Protein AF-A0A2D9C458-F1 (afdb_monomer)

Secondary structure (DSSP, 8-state):
--HHHHHHHHHHHHHHHHHHHHHTS-HHHHTT--GGGS--S--EEEETTEEEE-TTSHHHHHHHHHHHHHTT--STT--HHHHHHHHHTT---

Structure (mmCIF, N/CA/C/O backbone):
data_AF-A0A2D9C458-F1
#
_entry.id   AF-A0A2D9C458-F1
#
loop_
_atom_site.group_PDB
_atom_site.id
_atom_site.type_symbol
_atom_site.label_atom_id
_atom_site.label_alt_id
_atom_site.label_comp_id
_atom_site.label_asym_id
_atom_site.label_entity_id
_atom_site.label_seq_id
_atom_site.pdbx_PDB_ins_code
_atom_site.Cartn_x
_atom_site.Cartn_y
_atom_site.Cartn_z
_atom_site.occupancy
_atom_site.B_iso_or_equiv
_atom_site.auth_seq_id
_atom_site.auth_comp_id
_atom_site.auth_asym_id
_atom_site.auth_atom_id
_atom_site.pdbx_PDB_model_num
ATOM 1 N N . MET A 1 1 ? -10.135 12.683 10.456 1.00 78.94 1 MET A N 1
ATOM 2 C CA . MET A 1 1 ? -8.745 12.269 10.779 1.00 78.94 1 MET A CA 1
ATOM 3 C C . MET A 1 1 ? -7.896 13.522 10.788 1.00 78.94 1 MET A C 1
ATOM 5 O O . MET A 1 1 ? -8.102 14.351 9.909 1.00 78.94 1 MET A O 1
ATOM 9 N N . ASN A 1 2 ? -6.988 13.678 11.751 1.00 93.12 2 ASN A N 1
ATOM 10 C CA . ASN A 1 2 ? -6.152 14.876 11.828 1.00 93.12 2 ASN A CA 1
ATOM 11 C C . ASN A 1 2 ? -5.137 14.948 10.665 1.00 93.12 2 ASN A C 1
ATOM 13 O O . ASN A 1 2 ? -4.846 13.949 9.993 1.00 93.12 2 ASN A O 1
ATOM 17 N N . ARG A 1 3 ? -4.592 16.148 10.423 1.00 94.88 3 ARG A N 1
ATOM 18 C CA . ARG A 1 3 ? -3.670 16.417 9.305 1.00 94.88 3 ARG A CA 1
ATOM 19 C C . ARG A 1 3 ? -2.411 15.545 9.358 1.00 94.88 3 ARG A C 1
ATOM 21 O O . ARG A 1 3 ? -1.969 15.068 8.316 1.00 94.88 3 ARG A O 1
ATOM 28 N N . ARG A 1 4 ? -1.853 15.318 10.554 1.00 96.12 4 ARG A N 1
ATOM 29 C CA . ARG A 1 4 ? -0.628 14.521 10.759 1.00 96.12 4 ARG A CA 1
ATOM 30 C C . ARG A 1 4 ? -0.839 13.064 10.343 1.00 96.12 4 ARG A C 1
ATOM 32 O O . ARG A 1 4 ? -0.095 12.549 9.514 1.00 96.12 4 ARG A O 1
ATOM 39 N N . LEU A 1 5 ? -1.905 12.437 10.831 1.00 96.38 5 LEU A N 1
ATOM 40 C CA . LEU A 1 5 ? -2.262 11.064 10.490 1.00 96.38 5 LEU A CA 1
ATOM 41 C C . LEU A 1 5 ? -2.579 10.921 9.000 1.00 96.38 5 LEU A C 1
ATOM 43 O O . LEU A 1 5 ? -2.134 9.973 8.364 1.00 96.38 5 LEU A O 1
ATOM 47 N N . SER A 1 6 ? -3.286 11.888 8.406 1.00 96.19 6 SER A N 1
ATOM 48 C CA . SER A 1 6 ? -3.557 11.838 6.967 1.00 96.19 6 SER A CA 1
ATOM 49 C C . SER A 1 6 ? -2.284 11.902 6.119 1.00 96.19 6 SER A C 1
ATOM 51 O O . SER A 1 6 ? -2.256 11.273 5.063 1.00 96.19 6 SER A O 1
ATOM 53 N N . LYS A 1 7 ? -1.256 12.652 6.543 1.00 97.06 7 LYS A N 1
ATOM 54 C CA . LYS A 1 7 ? 0.048 12.670 5.863 1.00 97.06 7 LYS A CA 1
ATOM 55 C C . LYS A 1 7 ? 0.744 11.313 5.976 1.00 97.06 7 LYS A C 1
ATOM 57 O O . LYS A 1 7 ? 1.137 10.770 4.952 1.00 97.06 7 LYS A O 1
ATOM 62 N N . ARG A 1 8 ? 0.802 10.729 7.179 1.00 97.88 8 ARG A N 1
ATOM 63 C CA . ARG A 1 8 ? 1.392 9.393 7.389 1.00 97.88 8 ARG A CA 1
ATOM 64 C C . ARG A 1 8 ? 0.705 8.321 6.537 1.00 97.88 8 ARG A C 1
ATOM 66 O O . ARG A 1 8 ? 1.374 7.520 5.904 1.00 97.88 8 ARG A O 1
ATOM 73 N N . ILE A 1 9 ? -0.625 8.360 6.449 1.00 98.06 9 ILE A N 1
ATOM 74 C CA . ILE A 1 9 ? -1.399 7.442 5.600 1.00 98.06 9 ILE A CA 1
ATOM 75 C C . ILE A 1 9 ? -1.086 7.632 4.117 1.00 98.06 9 ILE A C 1
ATOM 77 O O . ILE A 1 9 ? -1.018 6.653 3.385 1.00 98.06 9 ILE A O 1
ATOM 81 N N . ASN A 1 10 ? -0.910 8.874 3.655 1.00 96.56 10 ASN A N 1
ATOM 82 C CA . ASN A 1 10 ? -0.503 9.104 2.270 1.00 96.56 10 ASN A CA 1
ATOM 83 C C . ASN A 1 10 ? 0.883 8.494 1.999 1.00 96.56 10 ASN A C 1
ATOM 85 O O . ASN A 1 10 ? 1.074 7.916 0.937 1.00 96.56 10 ASN A O 1
ATOM 89 N N . ASN A 1 11 ? 1.825 8.594 2.938 1.00 97.25 11 ASN A N 1
ATOM 90 C CA . ASN A 1 11 ? 3.154 8.002 2.767 1.00 97.25 11 ASN A CA 1
ATOM 91 C C . ASN A 1 11 ? 3.064 6.474 2.688 1.00 97.25 11 ASN A C 1
ATOM 93 O O . ASN A 1 11 ? 3.451 5.912 1.669 1.00 97.25 11 ASN A O 1
ATOM 97 N N . LYS A 1 12 ? 2.395 5.828 3.654 1.00 98.00 12 LYS A N 1
ATOM 98 C CA . LYS A 1 12 ? 2.189 4.370 3.645 1.00 98.00 12 LYS A CA 1
ATOM 99 C C . LYS A 1 12 ? 1.450 3.880 2.392 1.00 98.00 12 LYS A C 1
ATOM 101 O O . LYS A 1 12 ? 1.798 2.856 1.821 1.00 98.00 12 LYS A O 1
ATOM 106 N N . ALA A 1 13 ? 0.450 4.622 1.910 1.00 96.75 13 ALA A N 1
ATOM 107 C CA . ALA A 1 13 ? -0.234 4.289 0.657 1.00 96.75 13 ALA A CA 1
ATOM 108 C C . ALA A 1 13 ? 0.689 4.391 -0.568 1.00 96.75 13 ALA A C 1
ATOM 110 O O . ALA A 1 13 ? 0.510 3.653 -1.531 1.00 96.75 13 ALA A O 1
ATOM 111 N N . SER A 1 14 ? 1.644 5.325 -0.552 1.00 96.75 14 SER A N 1
ATOM 112 C CA . SER A 1 14 ? 2.652 5.447 -1.603 1.00 96.75 14 SER A CA 1
ATOM 113 C C . SER A 1 14 ? 3.667 4.310 -1.543 1.00 96.75 14 SER A C 1
ATOM 115 O O . SER A 1 14 ? 4.051 3.823 -2.597 1.00 96.75 14 SER A O 1
ATOM 117 N N . GLU A 1 15 ? 4.079 3.895 -0.343 1.00 97.19 15 GLU A N 1
ATOM 118 C CA . GLU A 1 15 ? 4.968 2.746 -0.123 1.00 97.19 15 GLU A CA 1
ATOM 119 C C . GLU A 1 15 ? 4.342 1.4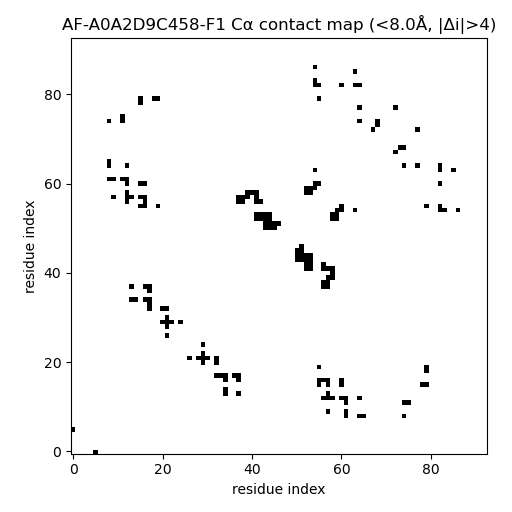66 -0.687 1.00 97.19 15 GLU A C 1
ATOM 121 O O . GLU A 1 15 ? 4.939 0.834 -1.550 1.00 97.19 15 GLU A O 1
ATOM 126 N N . ILE A 1 16 ? 3.093 1.166 -0.312 1.00 97.12 16 ILE A N 1
ATOM 127 C CA . ILE A 1 16 ? 2.355 -0.001 -0.823 1.00 97.12 16 ILE A CA 1
ATOM 128 C C . ILE A 1 16 ? 2.210 0.029 -2.349 1.00 97.12 16 ILE A C 1
ATOM 130 O O . ILE A 1 16 ? 2.333 -1.001 -3.002 1.00 97.12 16 ILE A O 1
ATOM 134 N N . ALA A 1 17 ? 1.936 1.195 -2.937 1.00 95.62 17 ALA A N 1
ATOM 135 C CA . ALA A 1 17 ? 1.792 1.299 -4.387 1.00 95.62 17 ALA A CA 1
ATOM 136 C C . ALA A 1 17 ? 3.125 1.073 -5.125 1.00 95.62 17 ALA A C 1
ATOM 138 O O . ALA A 1 17 ? 3.129 0.481 -6.201 1.00 95.62 17 ALA A O 1
ATOM 139 N N . VAL A 1 18 ? 4.245 1.525 -4.546 1.00 96.31 18 VAL A N 1
ATOM 140 C CA . VAL A 1 18 ? 5.597 1.244 -5.059 1.00 96.31 18 VAL A CA 1
ATOM 141 C C . VAL A 1 18 ? 5.911 -0.240 -4.958 1.00 96.31 18 VAL A C 1
ATOM 143 O O . VAL A 1 18 ? 6.329 -0.825 -5.949 1.00 96.31 18 VAL A O 1
ATOM 146 N N . GLU A 1 19 ? 5.676 -0.848 -3.798 1.00 95.81 19 GLU A N 1
ATOM 147 C CA . GLU 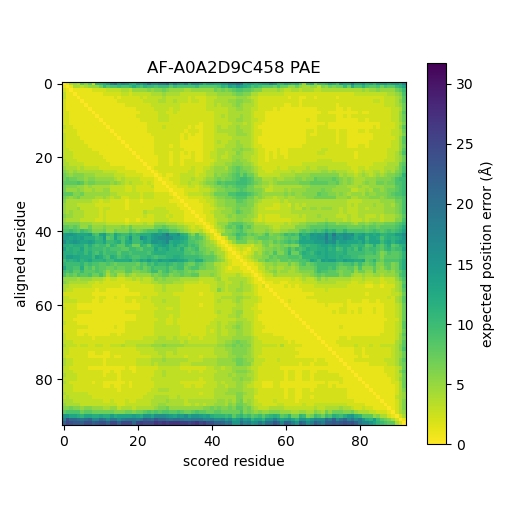A 1 19 ? 5.884 -2.281 -3.571 1.00 95.81 19 GLU A CA 1
ATOM 148 C C . GLU A 1 19 ? 5.079 -3.124 -4.571 1.00 95.81 19 GLU A C 1
ATOM 150 O O . GLU A 1 19 ? 5.616 -4.024 -5.214 1.00 95.81 19 GLU A O 1
ATOM 155 N N . TRP A 1 20 ? 3.819 -2.752 -4.806 1.00 95.25 20 TRP A N 1
ATOM 156 C CA . TRP A 1 20 ? 2.981 -3.418 -5.794 1.00 95.25 20 TRP A CA 1
ATOM 157 C C . TRP A 1 20 ? 3.512 -3.263 -7.222 1.00 95.25 20 TRP A C 1
ATOM 159 O O . TRP A 1 20 ? 3.576 -4.251 -7.950 1.00 95.25 20 TRP A O 1
ATOM 169 N N . LEU A 1 21 ? 3.936 -2.061 -7.629 1.00 94.19 21 LEU A N 1
ATOM 170 C CA . LEU A 1 21 ? 4.521 -1.859 -8.957 1.00 94.19 21 LEU A CA 1
ATOM 171 C C . LEU A 1 21 ? 5.802 -2.683 -9.139 1.00 94.19 21 LEU A C 1
ATOM 173 O O . LEU A 1 21 ? 5.952 -3.336 -10.167 1.00 94.19 21 LEU A O 1
ATOM 177 N N . LYS A 1 22 ? 6.674 -2.714 -8.124 1.00 95.75 22 LYS A N 1
ATOM 178 C CA . LYS A 1 22 ? 7.882 -3.550 -8.121 1.00 95.75 22 LYS A CA 1
ATOM 179 C C . LYS A 1 22 ? 7.555 -5.033 -8.299 1.00 95.75 22 LYS A C 1
ATOM 181 O O . LYS A 1 22 ? 8.246 -5.707 -9.045 1.00 95.75 22 LYS A O 1
ATOM 186 N N . SER A 1 23 ? 6.475 -5.527 -7.686 1.00 94.44 23 SER A N 1
ATOM 187 C CA . SER A 1 23 ? 6.060 -6.935 -7.812 1.00 94.44 23 SER A CA 1
ATOM 188 C C . SER A 1 23 ? 5.571 -7.343 -9.211 1.00 94.44 23 SER A C 1
ATOM 190 O O . SER A 1 23 ? 5.443 -8.532 -9.486 1.00 94.44 23 SER A O 1
ATOM 192 N N . MET A 1 24 ? 5.268 -6.377 -10.087 1.00 92.75 24 MET A N 1
ATOM 193 C CA . MET A 1 24 ? 4.747 -6.624 -11.439 1.00 92.75 24 MET A CA 1
ATOM 194 C C . MET A 1 24 ? 5.816 -6.550 -12.534 1.00 92.75 24 MET A C 1
ATOM 196 O O . MET A 1 24 ? 5.500 -6.797 -13.696 1.00 92.75 24 MET A O 1
ATOM 200 N N . ILE A 1 25 ? 7.050 -6.182 -12.189 1.00 94.19 25 ILE A N 1
ATOM 201 C CA . ILE A 1 25 ? 8.143 -5.991 -13.146 1.00 94.19 25 ILE A CA 1
ATOM 202 C C . ILE A 1 25 ? 9.354 -6.851 -12.765 1.00 94.19 25 ILE A C 1
ATOM 204 O O . ILE A 1 25 ? 9.446 -7.302 -11.621 1.00 94.19 25 ILE A O 1
ATOM 208 N N . PRO A 1 26 ? 10.289 -7.102 -13.697 1.00 95.62 26 PRO A N 1
ATOM 209 C CA . PRO A 1 26 ? 11.512 -7.836 -13.393 1.00 95.62 26 PRO A CA 1
ATOM 210 C C . PRO A 1 26 ? 12.341 -7.157 -12.296 1.00 95.62 26 PRO A C 1
ATOM 212 O O . PRO A 1 26 ? 12.390 -5.930 -12.202 1.00 95.62 26 PRO A O 1
ATOM 215 N N . GLU A 1 27 ? 13.061 -7.956 -11.509 1.00 91.12 27 GLU A N 1
ATOM 216 C CA . GLU A 1 27 ? 13.892 -7.465 -10.399 1.00 91.12 27 GLU A CA 1
ATOM 217 C C . GLU A 1 27 ? 14.951 -6.450 -10.862 1.00 91.12 27 GLU A C 1
ATOM 219 O O . GLU A 1 27 ? 15.180 -5.447 -10.190 1.00 91.12 27 GLU A O 1
ATOM 224 N N . SER A 1 28 ? 15.493 -6.626 -12.074 1.00 92.44 28 SER A N 1
ATOM 225 C CA . SER A 1 28 ? 16.432 -5.687 -12.706 1.00 92.44 28 SER A CA 1
ATOM 226 C C . SER A 1 28 ? 15.872 -4.273 -12.892 1.00 92.44 28 SER A C 1
ATOM 228 O O . SER A 1 28 ? 16.635 -3.313 -12.962 1.00 92.44 28 SER A O 1
ATOM 230 N N . GLU A 1 29 ? 14.550 -4.130 -12.991 1.00 92.19 29 GLU A N 1
ATOM 231 C CA . GLU A 1 29 ? 13.867 -2.841 -13.134 1.00 92.19 29 GLU A CA 1
ATOM 232 C C . GLU A 1 29 ? 13.266 -2.355 -11.807 1.00 92.19 29 GLU A C 1
ATOM 234 O O . GLU A 1 29 ? 13.108 -1.146 -11.604 1.00 92.19 29 GLU A O 1
ATOM 239 N N . ALA A 1 30 ? 12.972 -3.272 -10.878 1.00 93.19 30 ALA A N 1
ATOM 240 C CA . ALA A 1 30 ? 12.337 -2.990 -9.591 1.00 93.19 30 ALA A CA 1
ATOM 241 C C . ALA A 1 30 ? 13.090 -1.944 -8.759 1.00 93.19 30 ALA A C 1
ATOM 243 O O . ALA A 1 30 ? 12.463 -1.097 -8.114 1.00 93.19 30 ALA A O 1
ATOM 244 N N . ASP A 1 31 ? 14.421 -1.936 -8.795 1.00 91.56 31 ASP A N 1
ATOM 245 C CA . ASP A 1 31 ? 15.229 -0.975 -8.036 1.00 91.56 31 ASP A CA 1
ATOM 246 C C . ASP A 1 31 ? 15.100 0.467 -8.532 1.00 91.56 31 ASP A C 1
ATOM 248 O O . ASP A 1 31 ? 15.261 1.410 -7.754 1.00 91.56 31 ASP A O 1
ATOM 252 N N . THR A 1 32 ? 14.708 0.660 -9.792 1.00 93.12 32 THR A N 1
ATOM 253 C CA . THR A 1 32 ? 14.509 1.994 -10.376 1.00 93.12 32 THR A CA 1
ATOM 254 C C . THR A 1 32 ? 13.161 2.618 -10.001 1.00 93.12 32 THR A C 1
ATOM 256 O O . THR A 1 32 ? 12.958 3.825 -10.163 1.00 93.12 32 THR A O 1
ATOM 259 N N . VAL A 1 33 ? 12.227 1.820 -9.473 1.00 94.88 33 VAL A N 1
ATOM 260 C CA . VAL A 1 33 ? 10.872 2.276 -9.156 1.00 94.88 33 VAL A CA 1
ATOM 261 C C . VAL A 1 33 ? 10.856 3.096 -7.874 1.00 94.88 33 VAL A C 1
ATOM 263 O O . VAL A 1 33 ? 11.236 2.644 -6.792 1.00 94.88 33 VAL A O 1
ATOM 266 N N . THR A 1 34 ? 10.300 4.300 -7.982 1.00 94.75 34 THR A N 1
ATOM 267 C CA . THR A 1 34 ? 10.122 5.237 -6.874 1.00 94.75 34 THR A CA 1
ATOM 268 C C . THR A 1 34 ? 8.674 5.713 -6.768 1.00 94.75 34 THR A C 1
ATOM 270 O O . THR A 1 34 ? 7.834 5.482 -7.639 1.00 94.75 34 THR A O 1
ATOM 273 N N . SER A 1 35 ? 8.369 6.474 -5.715 1.00 92.94 35 SER A N 1
ATOM 274 C CA . SER A 1 35 ? 7.050 7.096 -5.528 1.00 92.94 35 SER A CA 1
ATOM 275 C C . SER A 1 35 ? 6.653 8.081 -6.637 1.00 92.94 35 SER A C 1
ATOM 277 O O . SER A 1 35 ? 5.469 8.396 -6.762 1.00 92.94 35 SER A O 1
ATOM 279 N N . LYS A 1 36 ? 7.612 8.565 -7.443 1.00 93.06 36 LYS A N 1
ATOM 280 C CA . LYS A 1 36 ? 7.353 9.437 -8.601 1.00 93.06 36 LYS A CA 1
ATOM 281 C C . LYS A 1 36 ? 6.722 8.681 -9.769 1.00 93.06 36 LYS A C 1
ATOM 283 O O . LYS A 1 36 ? 6.010 9.290 -10.556 1.00 93.06 36 LYS A O 1
ATOM 288 N N . ASN A 1 37 ? 6.954 7.373 -9.853 1.00 92.94 37 ASN A N 1
ATOM 289 C CA . ASN A 1 37 ? 6.393 6.512 -10.891 1.00 92.94 37 ASN A CA 1
ATOM 290 C C . ASN A 1 37 ? 4.930 6.143 -10.609 1.00 92.94 37 ASN A C 1
ATOM 292 O O . ASN A 1 37 ? 4.263 5.597 -11.479 1.00 92.94 37 ASN A O 1
ATOM 296 N N . ILE A 1 38 ? 4.424 6.424 -9.401 1.00 92.06 38 ILE A N 1
ATOM 297 C CA . ILE A 1 38 ? 3.065 6.061 -9.002 1.00 92.06 38 ILE A CA 1
ATOM 298 C C . ILE A 1 38 ? 2.064 7.113 -9.490 1.00 92.06 38 ILE A C 1
ATOM 300 O O . ILE A 1 38 ? 2.098 8.254 -9.006 1.00 92.06 38 ILE A O 1
ATOM 304 N N . PRO A 1 39 ? 1.119 6.731 -10.369 1.00 86.69 39 PRO A N 1
ATOM 305 C CA . PRO A 1 39 ? 0.082 7.635 -10.834 1.00 86.69 39 PRO A CA 1
ATOM 306 C C . PRO A 1 39 ? -0.778 8.135 -9.662 1.00 86.69 39 PRO A C 1
ATOM 308 O O . PRO A 1 39 ? -1.112 7.399 -8.723 1.00 86.69 39 PRO A O 1
ATOM 311 N N . ARG A 1 40 ? -1.083 9.437 -9.665 1.00 81.38 40 ARG A N 1
ATOM 312 C CA . ARG A 1 40 ? -1.866 10.108 -8.604 1.00 81.38 40 ARG A CA 1
ATOM 313 C C . ARG A 1 40 ? -3.339 10.258 -8.961 1.00 81.38 40 ARG A C 1
ATOM 315 O O . ARG A 1 40 ? -4.167 10.490 -8.067 1.00 81.38 40 ARG A O 1
ATOM 322 N N . ASP A 1 41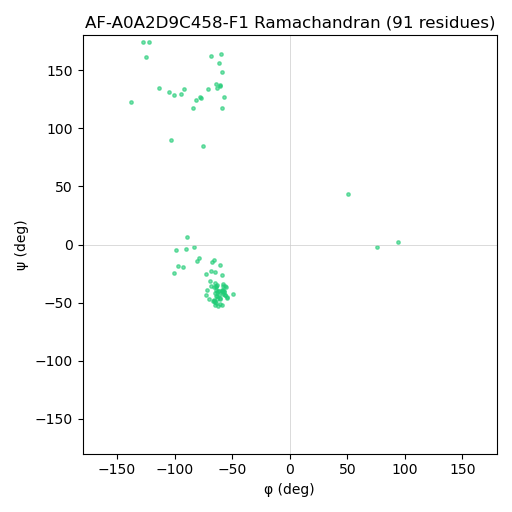 ? -3.637 10.148 -10.244 1.00 81.00 41 ASP A N 1
ATOM 323 C CA . ASP A 1 41 ? -4.956 9.900 -10.788 1.00 81.00 41 ASP A CA 1
ATOM 324 C C . ASP A 1 41 ? -5.514 8.571 -10.259 1.00 81.00 41 ASP A C 1
ATOM 326 O O . ASP A 1 41 ? -4.843 7.783 -9.590 1.00 81.00 41 ASP A O 1
ATOM 330 N N . ASN A 1 42 ? -6.820 8.395 -10.417 1.00 70.44 42 ASN A N 1
ATOM 331 C CA . ASN A 1 42 ? -7.527 7.240 -9.890 1.00 70.44 42 ASN A CA 1
ATOM 332 C C . ASN A 1 42 ? -7.796 6.277 -11.047 1.00 70.44 42 ASN A C 1
ATOM 334 O O . ASN A 1 42 ? -8.860 6.409 -11.658 1.00 70.44 42 ASN A O 1
ATOM 338 N N . PRO A 1 43 ? -6.892 5.324 -11.349 1.00 69.00 43 PRO A N 1
ATOM 339 C CA . PRO A 1 43 ? -7.232 4.260 -12.274 1.00 69.00 43 PRO A CA 1
ATOM 340 C C . PRO A 1 43 ? -8.440 3.528 -11.689 1.00 69.00 43 PRO A C 1
ATOM 342 O O . PRO A 1 43 ? -8.410 3.031 -10.554 1.00 69.00 43 PRO A O 1
ATOM 345 N N . CYS A 1 44 ? -9.545 3.563 -12.427 1.00 70.25 44 CYS A N 1
ATOM 346 C CA . CYS A 1 44 ? -10.787 2.931 -12.029 1.00 70.25 44 CYS A CA 1
ATOM 347 C C . CYS A 1 44 ? -10.997 1.659 -12.846 1.00 70.25 44 CYS A C 1
ATOM 349 O O . CYS A 1 44 ? -10.863 1.652 -14.064 1.00 70.25 44 CYS A O 1
AT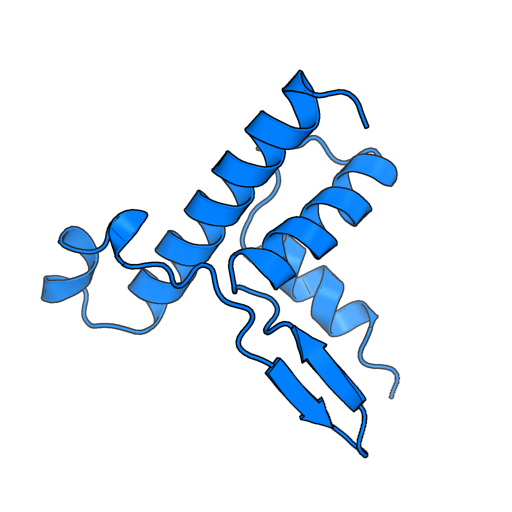OM 351 N N . ALA A 1 45 ? -11.315 0.575 -12.149 1.00 74.94 45 ALA A N 1
ATOM 352 C CA . ALA A 1 45 ? -11.827 -0.642 -12.746 1.00 74.94 45 ALA A CA 1
ATOM 353 C C . ALA A 1 45 ? -13.354 -0.583 -12.691 1.00 74.94 45 ALA A C 1
ATOM 355 O O . ALA A 1 45 ? -13.928 -0.310 -11.635 1.00 74.94 45 ALA A O 1
ATOM 356 N N . TYR A 1 46 ? -14.018 -0.833 -13.812 1.00 79.12 46 TYR A N 1
ATOM 357 C CA . TYR A 1 46 ? -15.474 -0.885 -13.859 1.00 79.12 46 TYR A CA 1
ATOM 358 C C . TYR A 1 46 ? -15.956 -2.315 -13.623 1.00 79.12 46 TYR A C 1
ATOM 360 O O . TYR A 1 46 ? -15.456 -3.256 -14.233 1.00 79.12 46 TYR A O 1
ATOM 368 N N . ARG A 1 47 ? -16.956 -2.481 -12.754 1.00 76.12 47 ARG A N 1
ATOM 369 C CA . ARG A 1 47 ? -17.689 -3.740 -12.576 1.00 76.12 47 ARG A CA 1
ATOM 370 C C . ARG A 1 47 ? -19.173 -3.423 -12.452 1.00 76.12 47 ARG A C 1
ATOM 372 O O . ARG A 1 47 ? -19.552 -2.649 -11.580 1.00 76.12 47 ARG A O 1
ATOM 379 N N . ASN A 1 48 ? -20.000 -4.005 -13.322 1.00 83.62 48 ASN A N 1
ATOM 380 C CA . ASN A 1 48 ? -21.454 -3.785 -13.364 1.00 83.62 48 ASN A CA 1
ATOM 381 C C . ASN A 1 48 ? -21.843 -2.290 -13.384 1.00 83.62 48 ASN A C 1
ATOM 383 O O . ASN A 1 48 ? -22.713 -1.857 -12.636 1.00 83.62 48 ASN A O 1
ATOM 387 N N . GLY A 1 49 ? -21.138 -1.477 -14.180 1.00 82.25 49 GLY A N 1
ATOM 388 C CA . GLY A 1 49 ? -21.374 -0.028 -14.273 1.00 82.25 49 GLY A CA 1
ATOM 389 C C . GLY A 1 49 ? -20.856 0.799 -13.089 1.00 82.25 49 GLY A C 1
ATOM 390 O O . GLY A 1 49 ? -20.938 2.024 -13.120 1.00 82.25 49 GLY A O 1
ATOM 391 N N . VAL A 1 50 ? -20.274 0.168 -12.064 1.00 78.50 50 VAL A N 1
ATOM 392 C CA . VAL A 1 50 ? -19.709 0.854 -10.896 1.00 78.50 50 VAL A CA 1
ATOM 393 C C . VAL A 1 50 ? -18.191 0.947 -11.023 1.00 78.50 50 VAL A C 1
ATOM 395 O O . VAL A 1 50 ? -17.510 -0.055 -11.240 1.00 78.50 50 VAL A O 1
ATOM 398 N N . ALA A 1 51 ? -17.656 2.157 -10.860 1.00 79.06 51 ALA A N 1
ATOM 399 C CA . ALA A 1 51 ? -16.221 2.415 -10.848 1.00 79.06 51 ALA A CA 1
ATOM 400 C C . ALA A 1 51 ? -15.612 2.111 -9.467 1.00 79.06 51 ALA A C 1
ATOM 402 O O . ALA A 1 51 ? -15.999 2.687 -8.446 1.00 79.06 51 ALA A O 1
ATOM 403 N N . TYR A 1 52 ? -14.603 1.248 -9.441 1.00 77.06 52 TYR A N 1
ATOM 404 C CA . TYR A 1 52 ? -13.824 0.894 -8.259 1.00 77.06 52 TYR A CA 1
ATOM 405 C C . TYR A 1 52 ? -12.390 1.385 -8.414 1.00 77.06 52 TYR A C 1
ATOM 407 O O . TYR A 1 52 ? -11.761 1.177 -9.445 1.00 77.06 52 TYR A O 1
ATOM 415 N N . SER A 1 53 ? -11.834 2.005 -7.373 1.00 81.81 53 SER A N 1
ATOM 416 C CA . SER A 1 53 ? -10.389 2.248 -7.329 1.00 81.81 53 SER A CA 1
ATOM 417 C C . SER A 1 53 ? -9.647 0.915 -7.300 1.00 81.81 53 SER A C 1
ATOM 419 O O . SER A 1 53 ? -9.988 0.047 -6.493 1.00 81.81 53 SER A O 1
ATOM 421 N N . VAL A 1 54 ? -8.598 0.786 -8.112 1.00 88.75 54 VAL A N 1
ATOM 422 C CA . VAL A 1 54 ? -7.693 -0.371 -8.052 1.00 88.75 54 VAL A CA 1
ATOM 423 C C . VAL A 1 54 ? -7.105 -0.478 -6.634 1.00 88.75 54 VAL A C 1
ATOM 425 O O . VAL A 1 54 ? -6.574 0.525 -6.146 1.00 88.75 54 VAL A O 1
ATOM 428 N N . PRO A 1 55 ? -7.183 -1.634 -5.945 1.00 90.00 55 PRO A N 1
ATOM 429 C CA . PRO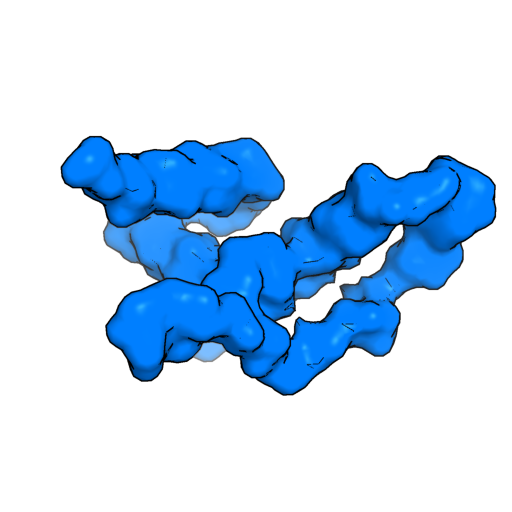 A 1 55 ? -6.873 -1.720 -4.516 1.00 90.00 55 PRO A CA 1
ATOM 430 C C . PRO A 1 55 ? -5.475 -1.264 -4.107 1.00 90.00 55 PRO A C 1
ATOM 432 O O . PRO A 1 55 ? -5.344 -0.570 -3.105 1.00 90.00 55 PRO A O 1
ATOM 435 N N . TYR A 1 56 ? -4.456 -1.609 -4.890 1.00 93.00 56 TYR A N 1
ATOM 436 C CA . TYR A 1 56 ? -3.058 -1.269 -4.611 1.00 93.00 56 TYR A CA 1
ATOM 437 C C . TYR A 1 56 ? -2.620 0.067 -5.227 1.00 93.00 56 TYR A C 1
ATOM 439 O O . TYR A 1 56 ? -1.517 0.537 -4.964 1.00 93.00 56 TYR A O 1
ATOM 447 N N . SER A 1 57 ? -3.491 0.733 -5.998 1.00 92.62 57 SER A N 1
ATOM 448 C CA . SER A 1 57 ? -3.233 2.114 -6.420 1.00 92.62 57 SER A CA 1
ATOM 449 C C . SER A 1 57 ? -3.123 3.027 -5.201 1.00 92.62 57 SER A C 1
ATOM 451 O O . SER A 1 57 ? -3.739 2.771 -4.164 1.00 92.62 57 SER A O 1
ATOM 453 N N . PHE A 1 58 ? -2.436 4.163 -5.337 1.00 94.69 58 PHE A N 1
ATOM 454 C CA . PHE A 1 58 ? -2.321 5.138 -4.250 1.00 94.69 58 PHE A CA 1
ATOM 455 C C . PHE A 1 58 ? -3.684 5.495 -3.618 1.00 94.69 58 PHE A C 1
ATOM 457 O O . PHE A 1 58 ? -3.814 5.576 -2.394 1.00 94.69 58 PHE A O 1
ATOM 464 N N . LYS A 1 59 ? -4.728 5.699 -4.436 1.00 92.56 59 LYS A N 1
ATOM 465 C CA . LYS A 1 59 ? -6.081 6.045 -3.963 1.00 92.56 59 LYS A CA 1
ATOM 466 C C . LYS A 1 59 ? -6.783 4.857 -3.302 1.00 92.56 59 LYS A C 1
ATOM 468 O O . LYS A 1 59 ? -7.395 5.044 -2.244 1.00 92.56 59 LYS A O 1
ATOM 473 N N . GLY A 1 60 ? -6.682 3.667 -3.896 1.00 92.94 60 GLY A N 1
ATOM 474 C CA . GLY A 1 60 ? -7.244 2.431 -3.349 1.00 92.94 60 GLY A CA 1
ATOM 475 C C . GLY A 1 60 ? -6.618 2.070 -2.006 1.00 92.94 60 GLY A C 1
ATOM 476 O O . GLY A 1 60 ? -7.332 1.974 -1.001 1.00 92.94 60 GLY A O 1
ATOM 477 N N . ALA A 1 61 ? -5.287 2.015 -1.958 1.00 95.38 61 ALA A N 1
ATOM 478 C CA . ALA A 1 61 ? -4.523 1.660 -0.771 1.00 95.38 61 ALA A CA 1
ATOM 479 C C . ALA A 1 61 ? -4.806 2.663 0.346 1.00 95.38 61 ALA A C 1
ATOM 481 O O . ALA A 1 61 ? -5.178 2.281 1.452 1.00 95.38 61 ALA A O 1
ATOM 482 N N . LYS A 1 62 ? -4.783 3.969 0.042 1.00 95.69 62 LYS A N 1
ATOM 483 C CA . LYS A 1 62 ? -5.166 5.021 0.992 1.00 95.69 62 LYS A CA 1
ATOM 484 C C . LYS A 1 62 ? -6.561 4.802 1.577 1.00 95.69 62 LYS A C 1
ATOM 486 O O . LYS A 1 62 ? -6.750 4.986 2.780 1.00 95.69 62 LYS A O 1
ATOM 491 N N . ARG A 1 63 ? -7.561 4.470 0.754 1.00 94.25 63 ARG A N 1
ATOM 492 C CA . ARG A 1 63 ? -8.934 4.231 1.230 1.00 94.25 63 ARG A CA 1
ATOM 493 C C . ARG A 1 63 ? -8.978 3.033 2.175 1.00 94.25 63 ARG A C 1
ATOM 495 O O . ARG A 1 63 ? -9.606 3.133 3.229 1.00 94.25 63 ARG A O 1
ATOM 502 N N . ILE A 1 64 ? -8.306 1.944 1.818 1.00 95.94 64 ILE A N 1
ATOM 503 C CA . ILE A 1 64 ? -8.253 0.720 2.618 1.00 95.94 64 ILE A CA 1
ATOM 504 C C . ILE A 1 64 ? -7.496 0.951 3.932 1.00 95.94 64 ILE A C 1
ATOM 506 O O . ILE A 1 64 ? -8.052 0.675 4.992 1.00 95.94 64 ILE A O 1
ATOM 510 N N . ILE A 1 65 ? -6.311 1.565 3.896 1.00 97.94 65 ILE A N 1
ATOM 511 C CA . ILE A 1 65 ? -5.524 1.930 5.086 1.00 97.94 65 ILE A CA 1
ATOM 512 C C . ILE A 1 65 ? -6.364 2.771 6.053 1.00 97.94 65 ILE A C 1
ATOM 514 O O . ILE A 1 65 ? -6.401 2.493 7.247 1.00 97.94 65 ILE A O 1
ATOM 518 N N . LYS A 1 66 ? -7.107 3.775 5.559 1.00 97.44 66 LYS A N 1
ATOM 519 C CA . LYS A 1 66 ? -8.004 4.577 6.413 1.00 97.44 66 LYS A CA 1
ATOM 520 C C . LYS A 1 66 ? -9.054 3.724 7.122 1.00 97.44 66 LYS A C 1
ATOM 522 O O . LYS A 1 66 ? -9.429 4.059 8.241 1.00 97.44 66 LYS A O 1
ATOM 527 N N . ILE A 1 67 ? -9.562 2.675 6.476 1.00 96.25 67 ILE A N 1
ATOM 528 C CA . ILE A 1 67 ? -10.525 1.749 7.082 1.00 96.25 67 ILE A CA 1
ATOM 529 C C . ILE A 1 67 ? -9.835 0.900 8.153 1.00 96.25 67 ILE A C 1
ATOM 531 O O . ILE A 1 67 ? -10.368 0.800 9.252 1.00 96.25 67 ILE A O 1
ATOM 535 N N . LEU A 1 68 ? -8.662 0.335 7.857 1.00 97.62 68 LEU A N 1
ATOM 536 C CA . LEU A 1 68 ? -7.900 -0.497 8.795 1.00 97.62 68 LEU A CA 1
ATOM 537 C C . LEU A 1 68 ? -7.507 0.283 10.057 1.00 97.62 68 LEU A C 1
ATOM 539 O O . LEU A 1 68 ? -7.793 -0.161 11.164 1.00 97.62 68 LEU A O 1
ATOM 543 N N . VAL A 1 69 ? -6.980 1.500 9.894 1.00 97.62 69 VAL A N 1
ATOM 544 C CA . VAL A 1 69 ? -6.627 2.386 11.017 1.00 97.62 69 VAL A CA 1
ATOM 545 C C . VAL A 1 69 ? -7.852 2.749 11.859 1.00 97.62 69 VAL A C 1
ATOM 547 O O . VAL A 1 69 ? -7.787 2.767 13.082 1.00 97.62 69 VAL A O 1
ATOM 550 N N . ARG A 1 70 ? -9.010 3.005 11.232 1.00 96.38 70 ARG A N 1
ATOM 551 C CA . ARG A 1 70 ? -10.266 3.261 11.967 1.00 96.38 70 ARG A CA 1
ATOM 552 C C . ARG A 1 70 ? -10.762 2.050 12.756 1.00 96.38 70 ARG A C 1
ATOM 554 O O . ARG A 1 70 ? -11.522 2.235 13.696 1.00 96.38 70 ARG A O 1
ATOM 561 N N . ARG A 1 71 ? -10.364 0.841 12.360 1.00 95.62 71 ARG A N 1
ATOM 56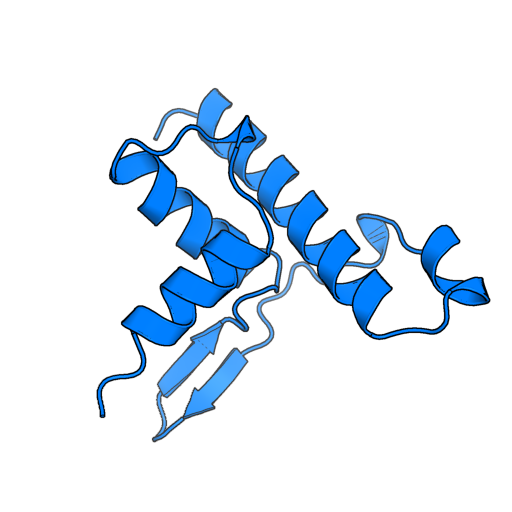2 C CA . ARG A 1 71 ? -10.668 -0.414 13.057 1.00 95.62 71 ARG A CA 1
ATOM 563 C C . ARG A 1 71 ? -9.626 -0.770 14.123 1.00 95.62 71 ARG A C 1
ATOM 565 O O . ARG A 1 71 ? -9.713 -1.847 14.693 1.00 95.62 71 ARG A O 1
ATOM 572 N N . GLY A 1 72 ? -8.664 0.116 14.388 1.00 96.62 72 GLY A N 1
ATOM 573 C CA . GLY A 1 72 ? -7.670 -0.052 15.448 1.00 96.62 72 GLY A CA 1
ATOM 574 C C . GLY A 1 72 ? -6.352 -0.687 15.008 1.00 96.62 72 GLY A C 1
ATOM 575 O O . GLY A 1 72 ? -5.483 -0.867 15.852 1.00 96.62 72 GLY A O 1
ATOM 576 N N . LYS A 1 73 ? -6.160 -0.997 13.717 1.00 97.31 73 LYS A N 1
ATOM 577 C CA . LYS A 1 73 ? -4.863 -1.496 13.235 1.00 97.31 73 LYS A CA 1
ATOM 578 C C . LYS A 1 73 ? -3.820 -0.374 13.253 1.00 97.31 73 LYS A C 1
ATOM 580 O O . LYS A 1 73 ? -4.104 0.729 12.772 1.00 97.31 73 LYS A O 1
ATOM 585 N N . ASP A 1 74 ? -2.624 -0.653 13.775 1.00 97.69 74 ASP A N 1
ATOM 586 C CA . ASP A 1 74 ? -1.517 0.302 13.726 1.00 97.69 74 ASP A CA 1
ATOM 587 C C . ASP A 1 74 ? -1.112 0.566 12.272 1.00 97.69 74 ASP A C 1
ATOM 589 O O . ASP A 1 74 ? -1.071 -0.338 11.440 1.00 97.69 74 ASP A O 1
ATOM 593 N N . LEU A 1 75 ? -0.845 1.830 11.945 1.00 97.62 75 LEU A N 1
ATOM 594 C CA . LEU A 1 75 ? -0.503 2.228 10.585 1.00 97.62 75 LEU A CA 1
ATOM 595 C C . LEU A 1 75 ? 0.817 1.614 10.106 1.00 97.62 75 LEU A C 1
ATOM 597 O O . LEU A 1 75 ? 0.945 1.326 8.918 1.00 97.62 75 LEU A O 1
ATOM 601 N N . ASN A 1 76 ? 1.801 1.480 10.990 1.00 96.81 76 ASN A N 1
ATOM 602 C CA . ASN A 1 76 ? 3.138 1.017 10.640 1.00 96.81 76 ASN A CA 1
ATOM 603 C C . ASN A 1 76 ? 3.127 -0.471 10.259 1.00 96.81 76 ASN A C 1
ATOM 605 O O . A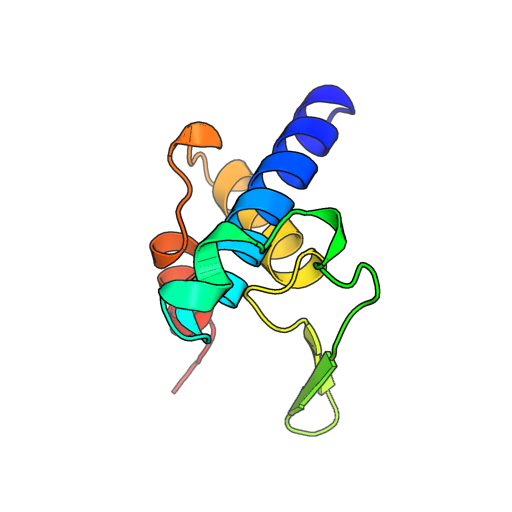SN A 1 76 ? 3.849 -0.843 9.334 1.00 96.81 76 ASN A O 1
ATOM 609 N N . ASP A 1 77 ? 2.221 -1.246 10.860 1.00 97.75 77 ASP A N 1
ATOM 610 C CA . ASP A 1 77 ? 2.051 -2.691 10.653 1.00 97.75 77 ASP A CA 1
ATOM 611 C C . ASP A 1 77 ? 1.195 -3.043 9.427 1.00 97.75 77 ASP A C 1
ATOM 613 O O . ASP A 1 77 ? 0.951 -4.216 9.149 1.00 97.75 77 ASP A O 1
ATOM 617 N N . ILE A 1 78 ? 0.671 -2.044 8.706 1.00 98.25 78 ILE A N 1
ATOM 618 C CA . ILE A 1 78 ? -0.109 -2.295 7.490 1.00 98.25 78 ILE A CA 1
ATOM 619 C C . ILE A 1 78 ? 0.829 -2.622 6.325 1.00 98.25 78 ILE A C 1
ATOM 621 O O . ILE A 1 78 ? 1.719 -1.832 5.989 1.00 98.25 78 ILE A O 1
ATOM 625 N N . THR A 1 79 ? 0.551 -3.756 5.68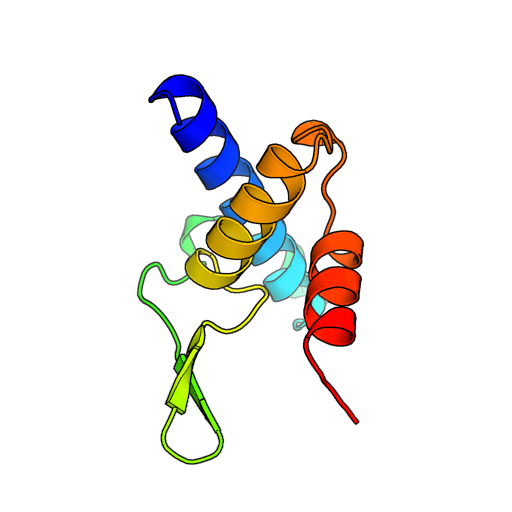2 1.00 97.69 79 THR A N 1
ATOM 626 C CA . THR A 1 79 ? 1.293 -4.337 4.552 1.00 97.69 79 THR A CA 1
ATOM 627 C C . THR A 1 79 ? 0.403 -4.532 3.319 1.00 97.69 79 THR A C 1
ATOM 629 O O . THR A 1 79 ? -0.819 -4.354 3.384 1.00 97.69 79 THR A O 1
ATOM 632 N N . MET A 1 80 ? 0.985 -4.951 2.188 1.00 96.12 80 MET A N 1
ATOM 633 C CA . MET A 1 80 ? 0.219 -5.384 1.010 1.00 96.12 80 MET A CA 1
ATOM 634 C C . MET A 1 80 ? -0.771 -6.520 1.318 1.00 96.12 80 MET A C 1
ATOM 636 O O . MET A 1 80 ? -1.881 -6.520 0.779 1.00 96.12 80 MET A O 1
ATOM 640 N N . GLN A 1 81 ? -0.422 -7.444 2.218 1.00 96.38 81 GLN A N 1
ATOM 641 C CA . GLN A 1 81 ? -1.289 -8.566 2.587 1.00 96.38 81 GLN A CA 1
ATOM 642 C C . GLN A 1 81 ? -2.581 -8.091 3.268 1.00 96.38 81 GLN A C 1
ATOM 644 O O . GLN A 1 81 ? -3.659 -8.631 3.022 1.00 96.38 81 GLN A O 1
ATOM 649 N N . ASP A 1 82 ? -2.515 -7.026 4.067 1.00 97.44 82 ASP A N 1
ATOM 650 C CA . ASP A 1 82 ? -3.704 -6.434 4.689 1.00 97.44 82 ASP A CA 1
ATOM 651 C C . ASP A 1 82 ? -4.656 -5.817 3.665 1.00 97.44 82 ASP A C 1
ATOM 653 O O . ASP A 1 82 ? -5.884 -5.878 3.812 1.00 97.44 82 ASP A O 1
ATOM 657 N N . ILE A 1 83 ? -4.093 -5.215 2.613 1.00 96.12 83 ILE A N 1
ATOM 658 C CA . ILE A 1 83 ? -4.876 -4.705 1.488 1.00 96.12 83 ILE A CA 1
ATOM 659 C C . ILE A 1 83 ? -5.589 -5.870 0.805 1.00 96.12 83 ILE A C 1
ATOM 661 O O . ILE A 1 83 ? -6.797 -5.795 0.578 1.00 96.12 83 ILE A O 1
ATOM 665 N N . GLU A 1 84 ? -4.873 -6.962 0.549 1.00 94.31 84 GLU A N 1
ATOM 666 C CA . GLU A 1 84 ? -5.423 -8.156 -0.085 1.00 94.31 84 GLU A CA 1
ATOM 667 C C . GLU A 1 84 ? -6.563 -8.778 0.729 1.00 94.31 84 GLU A C 1
ATOM 669 O O . GLU A 1 84 ? -7.665 -8.980 0.212 1.00 94.31 84 GLU A O 1
ATOM 674 N N . GLN A 1 85 ? -6.343 -9.016 2.023 1.00 94.75 85 GLN A N 1
ATOM 675 C CA . GLN A 1 85 ? -7.362 -9.544 2.932 1.00 94.75 85 GLN A CA 1
ATOM 676 C C . GLN A 1 85 ? -8.602 -8.643 2.960 1.00 94.75 85 GLN A C 1
ATOM 678 O O . GLN A 1 85 ? -9.748 -9.115 2.944 1.00 94.75 85 GLN A O 1
ATOM 683 N N . ARG A 1 86 ? -8.404 -7.318 2.940 1.00 94.00 86 ARG A N 1
ATOM 684 C CA . ARG A 1 86 ? -9.519 -6.375 2.877 1.00 94.00 86 ARG A CA 1
ATOM 685 C C . ARG A 1 86 ? -10.296 -6.499 1.568 1.00 94.00 86 ARG A C 1
ATOM 687 O O . ARG A 1 86 ? -11.523 -6.434 1.619 1.00 94.00 86 ARG A O 1
ATOM 694 N N . VAL A 1 87 ? -9.623 -6.651 0.431 1.00 90.38 87 VAL A N 1
ATOM 695 C CA . VAL A 1 87 ? -10.275 -6.824 -0.876 1.00 90.38 87 VAL A CA 1
ATOM 696 C C . VAL A 1 87 ? -11.061 -8.129 -0.907 1.00 90.38 87 VAL A C 1
ATOM 698 O O . VAL A 1 87 ? -12.257 -8.098 -1.199 1.00 90.38 87 VAL A O 1
ATOM 701 N N . ARG A 1 88 ? -10.441 -9.245 -0.511 1.00 89.88 88 ARG A N 1
ATOM 702 C CA . ARG A 1 88 ? -11.093 -10.562 -0.447 1.00 89.88 88 ARG A CA 1
ATOM 703 C C . ARG A 1 88 ? -12.343 -10.529 0.438 1.00 89.88 88 ARG A C 1
ATOM 705 O O . ARG A 1 88 ? -13.402 -10.959 0.009 1.00 89.88 88 ARG A O 1
ATOM 712 N N . SER A 1 89 ? -12.287 -9.880 1.607 1.00 88.88 89 SER A N 1
ATOM 713 C CA . SER A 1 89 ? -13.470 -9.722 2.480 1.00 88.88 89 SER A CA 1
ATOM 714 C C . SER A 1 89 ? -14.599 -8.846 1.905 1.00 88.88 89 SER A C 1
ATOM 716 O O . SER A 1 89 ? -15.693 -8.825 2.466 1.00 88.88 89 SER A O 1
ATOM 718 N N . THR A 1 90 ? -14.367 -8.081 0.827 1.00 82.12 90 THR A N 1
ATOM 719 C CA . THR A 1 90 ? -15.441 -7.357 0.108 1.00 82.12 90 THR A CA 1
ATOM 720 C C . THR A 1 90 ? -16.046 -8.120 -1.055 1.00 82.12 90 THR A C 1
ATOM 722 O O . THR A 1 90 ? -17.140 -7.763 -1.491 1.00 82.12 90 THR A O 1
ATOM 725 N N . GLN A 1 91 ? -15.350 -9.128 -1.574 1.00 68.88 91 GLN A N 1
ATOM 726 C CA . GLN A 1 91 ? -15.868 -9.991 -2.623 1.00 68.88 91 GLN A CA 1
ATOM 727 C C . GLN A 1 91 ? -16.870 -10.945 -1.964 1.00 68.88 91 GLN A C 1
ATOM 729 O O . GLN A 1 91 ? -16.513 -12.026 -1.513 1.00 68.88 91 GLN A O 1
ATOM 734 N N . ARG A 1 92 ? -18.121 -10.495 -1.811 1.00 56.06 92 ARG A N 1
ATOM 735 C CA . ARG A 1 92 ? -19.230 -11.398 -1.483 1.00 56.06 92 ARG A CA 1
ATOM 736 C C . ARG A 1 92 ? -19.357 -12.426 -2.612 1.00 56.06 92 ARG A C 1
ATOM 738 O O . ARG A 1 92 ? -19.225 -12.038 -3.776 1.00 56.06 92 ARG A O 1
ATOM 745 N N . SER A 1 93 ? -19.543 -13.688 -2.217 1.00 49.75 93 SER A N 1
ATOM 746 C CA . SER A 1 93 ? -19.883 -14.830 -3.074 1.00 49.75 93 SER A CA 1
ATOM 747 C C . SER A 1 93 ? -21.051 -14.513 -3.998 1.00 49.75 93 SER A C 1
ATOM 749 O O . SER A 1 93 ? -21.964 -13.785 -3.542 1.00 49.75 93 SER A O 1
#

Foldseek 3Di:
DDPVVLVLLLVLLLVLLLVVVLVVDDVVCSVVGDSVPADPDFPWDDDPNDTDGDCSHSVNVSVQLVVCVVVPDDSVPDHNVSSVVSVVVPPDD

pLDDT: mean 90.79, std 9.33, range [49.75, 98.25]

Radius of gyration: 13.68 Å; Cα contacts (8 Å, |Δi|>4): 97; chains: 1; bounding box: 38×31×30 Å

S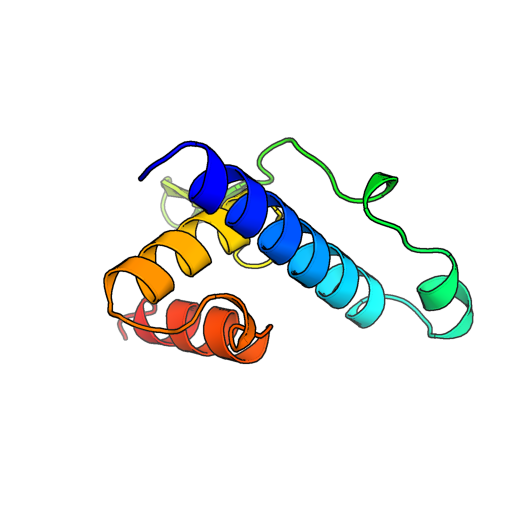equence (93 aa):
MNRRLSKRINNKASEIAVEWLKSMIPESEADTVTSKNIPRDNPCAYRNGVAYSVPYSFKGAKRIIKILVRRGKDLNDITMQDIEQRVRSTQRS

Nearest PDB structures (foldseek):
  6nrb-assembly1_2  TM=2.570E-01  e=5.386E+00  Homo sapiens
  1fxk-assembly1_B  TM=2.219E-01  e=5.071E+00  Methanothermobacter thermautotrophicus
  6nr8-assembly1_6  TM=2.067E-01  e=9.829E+00  Homo sapiens
  7vw7-assembly1_G  TM=1.734E-01  e=9.829E+00  Enterococcus hirae

Mean predicted aligned error: 4.22 Å

Solvent-accessible surface area (backbone atoms only — not comparable to full-atom values): 5502 Å² total; per-residue (Å²): 132,57,74,69,60,52,50,53,44,50,50,54,14,38,51,44,26,37,53,52,54,33,74,74,47,60,73,92,55,31,79,76,64,44,68,85,76,54,66,84,66,74,65,60,48,76,56,96,91,41,78,36,58,40,60,57,38,39,62,21,27,32,55,49,51,56,51,44,43,74,74,70,45,61,73,86,80,62,50,66,65,58,52,49,53,54,51,56,76,65,61,72,130